Protein AF-A0A7R9MMA5-F1 (afdb_monomer)

InterPro domains:
  IPR015876 Acyl-CoA desaturase [PR00075] (73-93)
  IPR015876 Acyl-CoA desaturase [PR00075] (98-120)
  IPR015876 Acyl-CoA desaturase [PR00075] (121-141)
  IPR015876 Acyl-CoA desaturase [PTHR11351] (35-154)

Radius of gyration: 28.95 Å; Cα contacts (8 Å, |Δi|>4): 60; chains: 1; bounding box: 60×73×71 Å

Mean predicted aligned error: 18.58 Å

Foldseek 3Di:
DDDDDDDDDDDDDDDDDDDPPCVVVVVVVVVVVVVVVVPDDDDDDDDDDDDDDDDDDDDPPPPDPDDDDDDPVVVVVVVVVVVVVVVVVVVCLPPPDDVVVVVVVVVLVVLLVCLCVVPLPCCQPVVVDDDDPVVNVSSLVSVVSNVPDHSVVD

Structure (mmCIF, N/CA/C/O backbone):
data_AF-A0A7R9MMA5-F1
#
_entry.id   AF-A0A7R9MMA5-F1
#
loop_
_atom_site.group_PDB
_atom_site.id
_atom_site.type_symbol
_atom_site.label_atom_id
_atom_site.label_alt_id
_atom_site.label_comp_id
_atom_site.label_asym_id
_atom_site.label_entity_id
_atom_site.label_seq_id
_atom_site.pdbx_PDB_ins_code
_atom_site.Cartn_x
_atom_site.Cartn_y
_atom_site.Cartn_z
_atom_site.occupancy
_atom_site.B_iso_or_equiv
_atom_site.auth_seq_id
_atom_site.auth_comp_id
_atom_site.auth_asym_id
_atom_site.auth_atom_id
_atom_site.pdbx_PDB_model_num
ATOM 1 N N . MET A 1 1 ? 41.175 -45.960 58.971 1.00 42.19 1 MET A N 1
ATOM 2 C CA . MET A 1 1 ? 41.575 -46.136 57.555 1.00 42.19 1 MET A CA 1
ATOM 3 C C . MET A 1 1 ? 41.215 -44.853 56.801 1.00 42.19 1 MET A C 1
ATOM 5 O O . MET A 1 1 ? 40.209 -44.263 57.167 1.00 42.19 1 MET A O 1
ATOM 9 N N . SER A 1 2 ? 42.019 -44.400 55.833 1.00 37.16 2 SER A N 1
ATOM 10 C CA . SER A 1 2 ? 41.817 -43.161 55.031 1.00 37.16 2 SER A CA 1
ATOM 11 C C . SER A 1 2 ? 41.756 -43.532 53.534 1.00 37.16 2 SER A C 1
ATOM 13 O O . SER A 1 2 ? 42.113 -44.666 53.223 1.00 37.16 2 SER A O 1
ATOM 15 N N . ILE A 1 3 ? 41.335 -42.726 52.548 1.00 42.81 3 ILE A N 1
ATOM 16 C CA . ILE A 1 3 ? 41.032 -41.274 52.380 1.00 42.81 3 ILE A CA 1
ATOM 17 C C . ILE A 1 3 ? 39.774 -41.166 51.450 1.00 42.81 3 ILE A C 1
ATOM 19 O O . ILE A 1 3 ? 39.266 -42.206 51.045 1.00 42.81 3 ILE A O 1
ATOM 23 N N . GLY A 1 4 ? 39.181 -40.035 51.026 1.00 43.09 4 GLY A N 1
ATOM 24 C CA . GLY A 1 4 ? 39.420 -38.591 51.225 1.00 43.09 4 GLY A CA 1
ATOM 25 C C . GLY A 1 4 ? 39.188 -37.765 49.931 1.00 43.09 4 GLY A C 1
ATOM 26 O O . GLY A 1 4 ? 39.678 -38.185 48.892 1.00 43.09 4 GLY A O 1
ATOM 27 N N . PHE A 1 5 ? 38.541 -36.579 50.021 1.00 41.75 5 PHE A N 1
ATOM 28 C CA . PHE A 1 5 ? 38.339 -35.556 48.942 1.00 41.75 5 PHE A CA 1
ATOM 29 C C . PHE A 1 5 ? 37.399 -35.965 47.765 1.00 41.75 5 PHE A C 1
ATOM 31 O O . PHE A 1 5 ? 37.383 -37.125 47.385 1.00 41.75 5 PHE A O 1
ATOM 38 N N . LEU A 1 6 ? 36.547 -35.139 47.118 1.00 43.44 6 LEU A N 1
ATOM 39 C CA . LEU A 1 6 ? 36.123 -33.707 47.138 1.00 43.44 6 LEU A CA 1
ATOM 40 C C . LEU A 1 6 ? 34.569 -33.650 46.980 1.00 43.44 6 LEU A C 1
ATOM 42 O O . LEU A 1 6 ? 33.971 -34.668 46.659 1.00 43.44 6 LEU A O 1
ATOM 46 N N . GLY A 1 7 ? 33.795 -32.562 47.111 1.00 34.88 7 GLY A N 1
ATOM 47 C CA . GLY A 1 7 ? 34.039 -31.138 47.385 1.00 34.88 7 GLY A CA 1
ATOM 48 C C . GLY A 1 7 ? 32.894 -30.268 46.804 1.00 34.88 7 GLY A C 1
ATOM 49 O O . GLY A 1 7 ? 32.771 -30.131 45.594 1.00 34.88 7 GLY A O 1
ATOM 50 N N . ARG A 1 8 ? 32.048 -29.686 47.667 1.00 40.69 8 ARG A N 1
ATOM 51 C CA . ARG A 1 8 ? 31.106 -28.561 47.391 1.00 40.69 8 ARG A CA 1
ATOM 52 C C . ARG A 1 8 ? 31.782 -27.248 47.884 1.00 40.69 8 ARG A C 1
ATOM 54 O O . ARG A 1 8 ? 32.688 -27.413 48.704 1.00 40.69 8 ARG A O 1
ATOM 61 N N . PRO A 1 9 ? 31.383 -25.993 47.517 1.00 49.09 9 PRO A N 1
ATOM 62 C CA . PRO A 1 9 ? 29.985 -25.540 47.358 1.00 49.09 9 PRO A CA 1
ATOM 63 C C . PRO A 1 9 ? 29.672 -24.343 46.388 1.00 49.09 9 PRO A C 1
ATOM 65 O O . PRO A 1 9 ? 30.533 -23.751 45.756 1.00 49.09 9 PRO A O 1
ATOM 68 N N . THR A 1 10 ? 28.373 -24.012 46.336 1.00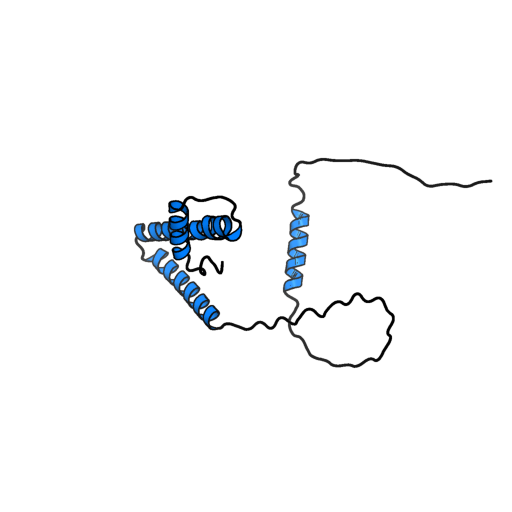 50.56 10 THR A N 1
ATOM 69 C CA . THR A 1 10 ? 27.633 -22.752 46.024 1.00 50.56 10 THR A CA 1
ATOM 70 C C . THR A 1 10 ? 28.306 -21.411 45.634 1.00 50.56 10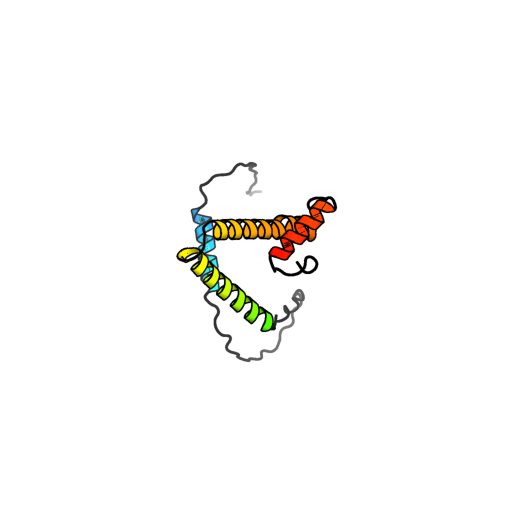 THR A C 1
ATOM 72 O O . THR A 1 10 ? 29.157 -20.903 46.357 1.00 50.56 10 THR A O 1
ATOM 75 N N . GLY A 1 11 ? 27.672 -20.716 44.670 1.00 39.72 11 GLY A N 1
ATOM 76 C CA . GLY A 1 11 ? 27.625 -19.244 44.479 1.00 39.72 11 GLY A CA 1
ATOM 77 C C . GLY A 1 11 ? 26.846 -18.911 43.185 1.00 39.72 11 GLY A C 1
ATOM 78 O O . GLY A 1 11 ? 27.232 -19.393 42.131 1.00 39.72 11 GLY A O 1
ATOM 79 N N . LEU A 1 12 ? 25.615 -18.379 43.204 1.00 44.53 12 LEU A N 1
ATOM 80 C CA . LEU A 1 12 ? 25.181 -16.996 43.494 1.00 44.53 12 LEU A CA 1
ATOM 81 C C . LEU A 1 12 ? 25.553 -15.990 42.382 1.00 44.53 12 LEU A C 1
ATOM 83 O O . LEU A 1 12 ? 26.700 -15.578 42.320 1.00 44.53 12 LEU A O 1
ATOM 87 N N . PHE A 1 13 ? 24.573 -15.546 41.580 1.00 42.16 13 PHE A N 1
ATOM 88 C CA . PHE A 1 13 ? 24.163 -14.130 41.467 1.00 42.16 13 PHE A CA 1
ATOM 89 C C . PHE A 1 13 ? 22.888 -13.973 40.616 1.00 42.16 13 PHE A C 1
ATOM 91 O O . PHE A 1 13 ? 22.639 -14.746 39.694 1.00 42.16 13 PHE A O 1
ATOM 98 N N . ALA A 1 14 ? 22.069 -12.978 40.960 1.00 46.12 14 ALA A N 1
ATOM 99 C CA . ALA A 1 14 ? 20.854 -12.583 40.247 1.00 46.12 14 ALA A CA 1
ATOM 100 C C . ALA A 1 14 ? 20.915 -11.088 39.888 1.00 46.12 14 ALA A C 1
ATOM 102 O O . ALA A 1 14 ? 21.629 -10.328 40.543 1.00 46.12 14 ALA A O 1
ATOM 103 N N . GLY A 1 15 ? 20.122 -10.676 38.893 1.00 39.03 15 GLY A N 1
ATOM 104 C CA . GLY A 1 15 ? 20.146 -9.329 38.304 1.00 39.03 15 GLY A CA 1
ATOM 105 C C . GLY A 1 15 ? 21.168 -9.217 37.162 1.00 39.03 15 GLY A C 1
ATOM 106 O O . GLY A 1 15 ? 22.174 -9.912 37.167 1.00 39.03 15 GLY A O 1
ATOM 107 N N . GLY A 1 16 ? 20.963 -8.398 36.133 1.00 38.72 16 GLY A N 1
ATOM 108 C CA . GLY A 1 16 ? 19.891 -7.425 35.904 1.00 38.72 16 GLY A CA 1
ATOM 109 C C . GLY A 1 16 ? 20.469 -6.152 35.277 1.00 38.72 16 GLY A C 1
ATOM 110 O O . GLY A 1 16 ? 21.587 -5.782 35.608 1.00 38.72 16 GLY A O 1
ATOM 111 N N . VAL A 1 17 ? 19.679 -5.464 34.440 1.00 47.03 17 VAL A N 1
ATOM 112 C CA . VA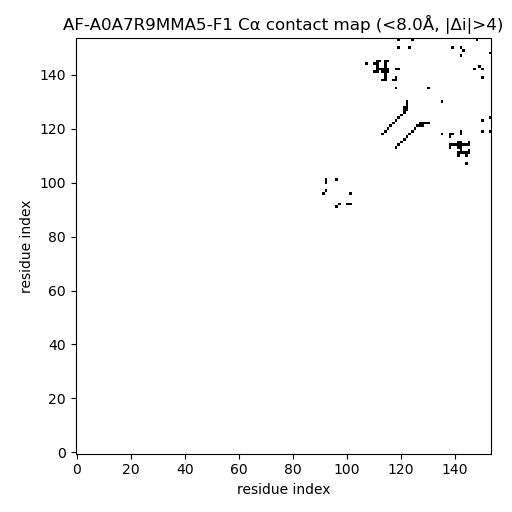L A 1 17 ? 20.064 -4.236 33.702 1.00 47.03 17 VAL A CA 1
ATOM 113 C C . VAL A 1 17 ? 21.113 -4.488 32.602 1.00 47.03 17 VAL A C 1
ATOM 115 O O . VAL A 1 17 ? 21.973 -5.353 32.712 1.00 47.03 17 VAL A O 1
ATOM 118 N N . GLY A 1 18 ? 20.961 -3.798 31.468 1.00 53.53 18 GLY A N 1
ATOM 119 C CA . GLY A 1 18 ? 21.763 -4.044 30.266 1.00 53.53 18 GLY A CA 1
ATOM 120 C C . GLY A 1 18 ? 23.151 -3.409 30.314 1.00 53.53 18 GLY A C 1
ATOM 121 O O . GLY A 1 18 ? 23.340 -2.375 30.950 1.00 53.53 18 GLY A O 1
ATOM 122 N N . ASP A 1 19 ? 24.088 -3.989 29.563 1.00 39.97 19 ASP A N 1
ATOM 123 C CA . ASP A 1 19 ? 25.416 -3.419 29.343 1.00 39.97 19 ASP A CA 1
ATOM 124 C C . ASP A 1 19 ? 25.755 -3.455 27.842 1.00 39.97 19 ASP A C 1
ATOM 126 O O . ASP A 1 19 ? 25.733 -4.504 27.195 1.00 39.97 19 ASP A O 1
ATOM 130 N N . ALA A 1 20 ? 26.019 -2.288 27.250 1.00 50.75 20 ALA A N 1
ATOM 131 C CA . ALA A 1 20 ? 26.153 -2.099 25.800 1.00 50.75 20 ALA A CA 1
ATOM 132 C C . ALA A 1 20 ? 27.563 -2.464 25.289 1.00 50.75 20 ALA A C 1
ATOM 134 O O . ALA A 1 20 ? 28.192 -1.705 24.550 1.00 50.75 20 ALA A O 1
ATOM 135 N N . ARG A 1 21 ? 28.082 -3.615 25.730 1.00 51.59 21 ARG A N 1
ATOM 136 C CA . ARG A 1 21 ? 29.486 -4.030 25.554 1.00 51.59 21 ARG A CA 1
ATOM 137 C C . ARG A 1 21 ? 29.687 -5.320 24.751 1.00 51.59 21 ARG A C 1
ATOM 139 O O . ARG A 1 21 ? 30.823 -5.667 24.459 1.00 51.59 21 ARG A O 1
ATOM 146 N N . ASP A 1 22 ? 28.601 -5.959 24.316 1.00 52.88 22 ASP A N 1
ATOM 147 C CA . ASP A 1 22 ? 28.612 -7.290 23.679 1.00 52.88 22 ASP A CA 1
ATOM 148 C C . ASP A 1 22 ? 28.399 -7.276 22.143 1.00 52.88 22 ASP A C 1
ATOM 150 O O . ASP A 1 22 ? 28.193 -8.308 21.503 1.00 52.88 22 ASP A O 1
ATOM 154 N N . SER A 1 23 ? 28.460 -6.091 21.522 1.00 57.84 23 SER A N 1
ATOM 155 C CA . SER A 1 23 ? 28.152 -5.875 20.091 1.00 57.84 23 SER A CA 1
ATOM 156 C C . SER A 1 23 ? 29.081 -6.638 19.128 1.00 57.84 23 SER A C 1
ATOM 158 O O . SER A 1 23 ? 28.678 -7.063 18.047 1.00 57.84 23 SER A O 1
ATOM 160 N N . SER A 1 24 ? 30.337 -6.871 19.514 1.00 58.56 24 SER A N 1
ATOM 161 C CA . SER A 1 24 ? 31.309 -7.597 18.685 1.00 58.56 24 SER A CA 1
ATOM 162 C C . SER A 1 24 ? 30.963 -9.076 18.493 1.00 58.56 24 SER A C 1
ATOM 164 O O . SER A 1 24 ? 31.210 -9.624 17.420 1.00 58.56 24 SER A O 1
ATOM 166 N N . TYR A 1 25 ? 30.385 -9.729 19.503 1.00 58.06 25 TYR A N 1
ATOM 167 C CA . TYR A 1 25 ? 30.103 -11.168 19.468 1.00 58.06 25 TYR A CA 1
ATOM 168 C C . TYR A 1 25 ? 28.807 -11.463 18.707 1.00 58.06 25 TYR A C 1
ATOM 170 O O . TYR A 1 25 ? 28.740 -12.421 17.940 1.00 58.06 25 TYR A O 1
ATOM 178 N N . THR A 1 26 ? 27.802 -10.593 18.835 1.00 62.00 26 THR A N 1
ATOM 179 C CA . THR A 1 26 ? 26.549 -10.698 18.073 1.00 62.00 26 THR A CA 1
ATOM 180 C C . THR A 1 26 ? 26.770 -10.506 16.569 1.00 62.00 26 THR A C 1
ATOM 182 O O . THR A 1 26 ? 26.203 -11.260 15.776 1.00 62.00 26 THR A O 1
ATOM 185 N N . LEU A 1 27 ? 27.661 -9.595 16.157 1.00 57.44 27 LEU A N 1
ATOM 186 C CA . LEU A 1 27 ? 28.035 -9.442 14.743 1.00 57.44 27 LEU A CA 1
ATOM 187 C C . LEU A 1 27 ? 28.888 -10.610 14.207 1.00 57.44 27 LEU A C 1
ATOM 189 O O . LEU A 1 27 ? 28.684 -11.023 13.066 1.00 57.44 27 LEU A O 1
ATOM 193 N N . GLN A 1 28 ? 29.784 -11.191 15.017 1.00 60.88 28 GLN A N 1
ATOM 194 C CA . GLN A 1 28 ? 30.545 -12.399 14.643 1.00 60.88 28 GLN A CA 1
ATOM 195 C C . GLN A 1 28 ? 29.613 -13.580 14.318 1.00 60.88 28 GLN A C 1
ATOM 197 O O . GLN A 1 28 ? 29.745 -14.201 13.262 1.00 60.88 28 GLN A O 1
ATOM 202 N N . ILE A 1 29 ? 28.627 -13.853 15.181 1.00 62.16 29 ILE A N 1
ATOM 203 C CA . ILE A 1 29 ? 27.650 -14.934 14.966 1.00 62.16 29 ILE A CA 1
ATOM 204 C C . ILE A 1 29 ? 26.812 -14.686 13.699 1.00 62.16 29 ILE A C 1
ATOM 206 O O . ILE A 1 29 ? 26.584 -15.617 12.925 1.00 62.16 29 ILE A O 1
ATOM 210 N N . TYR A 1 30 ? 26.408 -13.439 13.438 1.00 65.81 30 TYR A N 1
ATOM 211 C CA . TYR A 1 30 ? 25.604 -13.096 12.260 1.00 65.81 30 TYR A CA 1
ATOM 212 C C . TYR A 1 30 ? 26.364 -13.282 10.930 1.00 65.81 30 TYR A C 1
ATOM 214 O O . TYR A 1 30 ? 25.809 -13.813 9.967 1.00 65.81 30 TYR A O 1
ATOM 222 N N . ILE A 1 31 ? 27.651 -12.919 10.873 1.00 66.50 31 ILE A N 1
ATOM 223 C CA . ILE A 1 31 ? 28.484 -13.078 9.664 1.00 66.50 31 ILE A CA 1
ATOM 224 C C . ILE A 1 31 ? 28.786 -14.558 9.375 1.00 66.50 31 ILE A C 1
ATOM 226 O O . ILE A 1 31 ? 28.754 -14.981 8.216 1.00 66.50 31 ILE A O 1
ATOM 230 N N . ILE A 1 32 ? 29.020 -15.374 10.409 1.00 64.94 32 ILE A N 1
A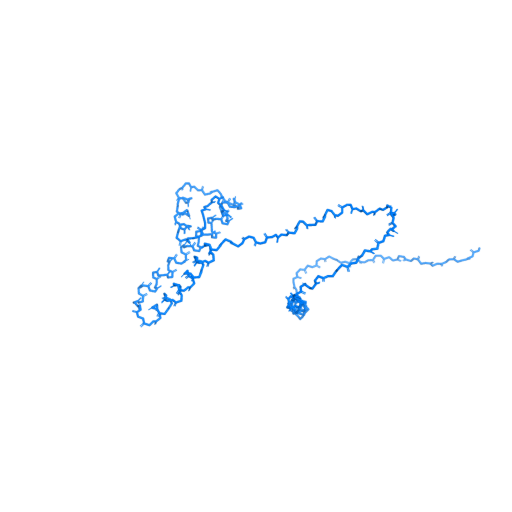TOM 231 C CA . ILE A 1 32 ? 29.215 -16.825 10.245 1.00 64.94 32 ILE A CA 1
ATOM 232 C C . ILE A 1 32 ? 27.925 -17.483 9.724 1.00 64.94 32 ILE A C 1
ATOM 234 O O . ILE A 1 32 ? 27.985 -18.285 8.790 1.00 64.94 32 ILE A O 1
ATOM 238 N N . ALA A 1 33 ? 26.761 -17.093 10.256 1.00 60.59 33 ALA A N 1
ATOM 239 C CA . ALA A 1 33 ? 25.464 -17.596 9.802 1.00 60.59 33 ALA A CA 1
ATOM 240 C C . ALA A 1 33 ? 25.172 -17.253 8.327 1.00 60.59 33 ALA A C 1
ATOM 242 O O . ALA A 1 33 ? 24.755 -18.127 7.568 1.00 60.59 33 ALA A O 1
ATOM 243 N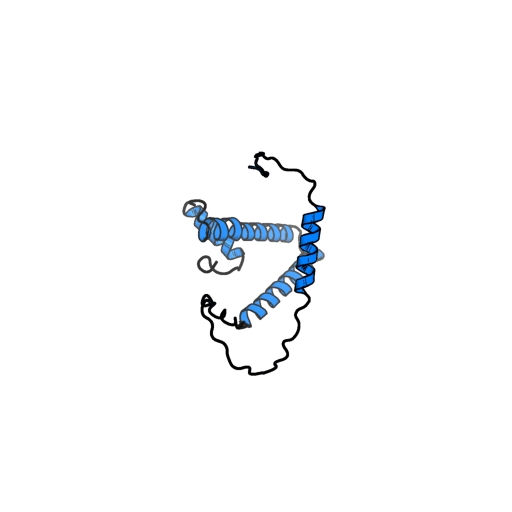 N . MET A 1 34 ? 25.450 -16.019 7.885 1.00 62.16 34 MET A N 1
ATOM 244 C CA . MET A 1 34 ? 25.250 -15.639 6.477 1.00 62.16 34 MET A CA 1
ATOM 245 C C . MET A 1 34 ? 26.238 -16.322 5.518 1.00 62.16 34 MET A C 1
ATOM 247 O O . MET A 1 34 ? 25.902 -16.543 4.358 1.00 62.16 34 MET A O 1
ATOM 251 N N . THR A 1 35 ? 27.423 -16.721 5.991 1.00 61.78 35 THR A N 1
ATOM 252 C CA . THR A 1 35 ? 28.439 -17.392 5.158 1.00 61.78 35 THR A CA 1
ATOM 253 C C . THR A 1 35 ? 28.042 -18.828 4.787 1.00 61.78 35 THR A C 1
ATOM 255 O O . THR A 1 35 ? 28.348 -19.283 3.687 1.00 61.78 35 TH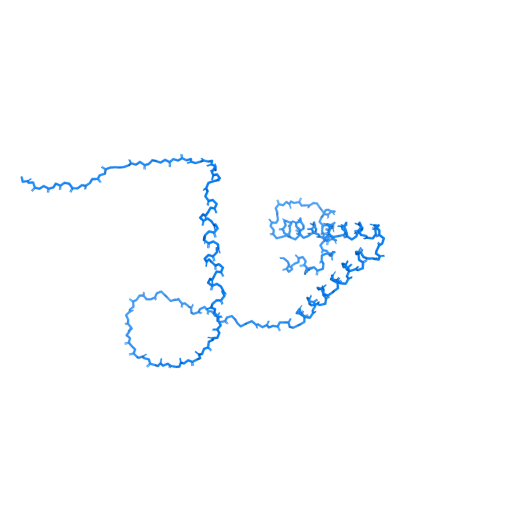R A O 1
ATOM 258 N N . GLN A 1 36 ? 27.322 -19.544 5.659 1.00 52.84 36 GLN A N 1
ATOM 259 C CA . GLN A 1 36 ? 26.868 -20.915 5.372 1.00 52.84 36 GLN A CA 1
ATOM 260 C C . GLN A 1 36 ? 25.697 -20.968 4.376 1.00 52.84 36 GLN A C 1
ATOM 262 O O . GLN A 1 36 ? 25.515 -21.983 3.710 1.00 52.84 36 GLN A O 1
ATOM 267 N N . SER A 1 37 ? 24.933 -19.880 4.220 1.00 51.09 37 SER A N 1
ATOM 268 C CA . SER A 1 37 ? 23.754 -19.863 3.342 1.00 51.09 37 SER A CA 1
ATOM 269 C C . SER A 1 37 ? 24.070 -19.795 1.839 1.00 51.09 37 SER A C 1
ATOM 271 O O . SER A 1 37 ? 23.170 -20.036 1.039 1.00 51.09 37 SER A O 1
ATOM 273 N N . SER A 1 38 ? 25.309 -19.478 1.441 1.00 49.22 38 SER A N 1
ATOM 274 C CA . SER A 1 38 ? 25.709 -19.367 0.023 1.00 49.22 38 SER A CA 1
ATOM 275 C C . SER A 1 38 ? 26.344 -20.639 -0.557 1.00 49.22 38 SER A C 1
ATOM 277 O O . SER A 1 38 ? 26.757 -20.634 -1.712 1.00 49.22 38 SER A O 1
ATOM 279 N N . ALA A 1 39 ? 26.466 -21.718 0.224 1.00 48.59 39 ALA A N 1
ATOM 280 C CA . ALA A 1 39 ? 27.302 -22.878 -0.112 1.00 48.59 39 ALA A CA 1
ATOM 281 C C . ALA A 1 39 ? 26.515 -24.177 -0.394 1.00 48.59 39 ALA A C 1
ATOM 283 O O . ALA A 1 39 ? 26.991 -25.266 -0.076 1.00 48.59 39 ALA A O 1
ATOM 284 N N . THR A 1 40 ? 25.323 -24.088 -0.994 1.00 39.06 40 THR A N 1
ATOM 285 C CA . THR A 1 40 ? 24.529 -25.267 -1.397 1.00 39.06 40 THR A CA 1
ATOM 286 C C . THR A 1 40 ? 23.948 -25.130 -2.805 1.00 39.06 40 THR A C 1
ATOM 288 O O . THR A 1 40 ? 22.751 -24.905 -2.980 1.00 39.06 40 THR A O 1
ATOM 291 N N . GLU A 1 41 ? 24.799 -25.311 -3.817 1.00 49.25 41 GLU A N 1
ATOM 292 C CA . GLU A 1 41 ? 24.373 -25.632 -5.184 1.00 49.25 41 GLU A CA 1
ATOM 293 C C . GLU A 1 41 ? 24.477 -27.143 -5.461 1.00 49.25 41 GLU A C 1
ATOM 295 O O . GLU A 1 41 ? 25.406 -27.812 -5.017 1.00 49.25 41 GLU A O 1
ATOM 300 N N . THR A 1 42 ? 23.558 -27.643 -6.293 1.00 33.31 42 THR A N 1
ATOM 301 C CA . THR A 1 42 ? 23.586 -28.939 -7.010 1.00 33.31 42 THR A CA 1
ATOM 302 C C . THR A 1 42 ? 23.599 -30.248 -6.199 1.00 33.31 42 THR A C 1
ATOM 304 O O . THR A 1 42 ? 24.599 -30.665 -5.624 1.00 33.31 42 THR A O 1
ATOM 307 N N . HIS A 1 43 ? 22.495 -31.000 -6.297 1.00 40.84 43 HIS A N 1
ATOM 308 C CA . HIS A 1 43 ? 22.453 -32.424 -5.952 1.00 40.84 43 HIS A CA 1
ATOM 309 C C . HIS A 1 43 ? 22.809 -33.294 -7.167 1.00 40.84 43 HIS A C 1
ATOM 311 O O . HIS A 1 43 ? 22.002 -33.462 -8.081 1.00 40.84 43 HIS A O 1
ATOM 317 N N . THR A 1 44 ? 23.985 -33.922 -7.135 1.00 41.66 44 THR A N 1
ATOM 318 C CA . THR A 1 44 ? 24.294 -35.078 -7.990 1.00 41.66 44 THR A CA 1
ATOM 319 C C . THR A 1 44 ? 23.701 -36.335 -7.356 1.00 41.66 44 THR A C 1
ATOM 321 O O . THR A 1 44 ? 23.992 -36.651 -6.204 1.00 41.66 44 THR A O 1
ATOM 324 N N . SER A 1 45 ? 22.872 -37.062 -8.104 1.00 51.47 45 SER A N 1
ATOM 325 C CA . SER A 1 45 ? 22.336 -38.359 -7.676 1.00 51.47 45 SER A CA 1
ATOM 326 C C . SER A 1 45 ? 23.427 -39.428 -7.710 1.00 51.47 45 SER A C 1
ATOM 328 O O . SER A 1 45 ? 24.081 -39.591 -8.741 1.00 51.47 45 SER A O 1
ATOM 330 N N . ASN A 1 46 ? 23.585 -40.201 -6.631 1.00 38.34 46 ASN A N 1
ATOM 331 C CA . ASN A 1 46 ? 24.187 -41.523 -6.751 1.00 38.34 46 ASN A CA 1
ATOM 332 C C . ASN A 1 46 ? 23.556 -42.544 -5.796 1.00 38.34 46 ASN A C 1
ATOM 334 O O . ASN A 1 46 ? 23.294 -42.272 -4.626 1.00 38.34 46 ASN A O 1
ATOM 338 N N . ASN A 1 47 ? 23.328 -43.727 -6.349 1.00 56.88 47 ASN A N 1
ATOM 339 C CA . ASN A 1 47 ? 22.891 -44.939 -5.672 1.00 56.88 47 ASN A CA 1
ATOM 340 C C . ASN A 1 47 ? 24.069 -45.536 -4.882 1.00 56.88 47 ASN A C 1
ATOM 342 O O . ASN A 1 47 ? 25.199 -45.457 -5.356 1.00 56.88 47 ASN A O 1
ATOM 346 N N . ASN A 1 48 ? 23.807 -46.173 -3.737 1.00 42.38 48 ASN A N 1
ATOM 347 C CA . ASN A 1 48 ? 24.316 -47.521 -3.466 1.00 42.38 48 ASN A CA 1
ATOM 348 C C . ASN A 1 48 ? 23.638 -48.155 -2.244 1.00 42.38 48 ASN A C 1
ATOM 350 O O . ASN A 1 48 ? 23.243 -47.510 -1.277 1.00 42.38 48 ASN A O 1
ATOM 354 N N . ASN A 1 49 ? 23.507 -49.466 -2.353 1.00 56.06 49 ASN A N 1
ATOM 355 C CA . ASN A 1 49 ? 22.815 -50.401 -1.491 1.00 56.06 49 ASN A CA 1
ATOM 356 C C . ASN A 1 49 ? 23.772 -51.058 -0.484 1.00 56.06 49 ASN A C 1
ATOM 358 O O . ASN A 1 49 ? 24.648 -51.816 -0.887 1.00 56.06 49 ASN A O 1
ATOM 362 N N . GLU A 1 50 ? 23.527 -50.886 0.817 1.00 47.53 50 GLU A N 1
ATOM 363 C CA . GLU A 1 50 ? 24.117 -51.730 1.867 1.00 47.53 50 GLU A CA 1
ATOM 364 C C . GLU A 1 50 ? 23.035 -52.379 2.738 1.00 47.53 50 GLU A C 1
ATOM 366 O O . GLU A 1 50 ? 21.976 -51.806 3.002 1.00 47.53 50 GLU A O 1
ATOM 371 N N . ILE A 1 51 ? 23.291 -53.623 3.152 1.00 49.69 51 ILE A N 1
ATOM 372 C CA . ILE A 1 51 ? 22.317 -54.489 3.818 1.00 49.69 51 ILE A CA 1
ATOM 373 C C . ILE A 1 51 ? 22.731 -54.719 5.274 1.00 49.69 51 ILE A C 1
ATOM 375 O O . ILE A 1 51 ? 23.614 -55.521 5.553 1.00 49.69 51 ILE A O 1
ATOM 379 N N . GLY A 1 52 ? 21.970 -54.116 6.191 1.00 42.88 52 GLY A N 1
ATOM 380 C CA . GLY A 1 52 ? 21.629 -54.721 7.480 1.00 42.88 52 GLY A CA 1
ATOM 381 C C . GLY A 1 52 ? 22.529 -54.444 8.690 1.00 42.88 52 GLY A C 1
ATOM 382 O O . GLY A 1 52 ? 23.595 -55.026 8.832 1.00 42.88 52 GLY A O 1
ATOM 383 N N . PHE A 1 53 ? 21.956 -53.760 9.685 1.00 34.50 53 PHE A N 1
ATOM 384 C CA . PHE A 1 53 ? 21.864 -54.287 11.056 1.00 34.50 53 PHE A CA 1
ATOM 385 C C . PHE A 1 53 ? 20.700 -53.598 11.790 1.00 34.50 53 PHE A C 1
ATOM 387 O O . PHE A 1 53 ? 20.651 -52.373 11.844 1.00 34.50 53 PHE A O 1
ATOM 394 N N . LYS A 1 54 ? 19.733 -54.351 12.334 1.00 57.16 54 LYS A N 1
ATOM 395 C CA . LYS A 1 54 ? 18.597 -53.777 13.083 1.00 57.16 54 LYS A CA 1
ATOM 396 C C . LYS A 1 54 ? 18.816 -53.928 14.587 1.00 57.16 54 LYS A C 1
ATOM 398 O O . LYS A 1 54 ? 18.448 -54.955 15.148 1.00 57.16 54 LYS A O 1
ATOM 403 N N . ASN A 1 55 ? 19.332 -52.883 15.231 1.00 41.34 55 ASN A N 1
ATOM 404 C CA . ASN A 1 55 ? 19.321 -52.751 16.689 1.00 41.34 55 ASN A CA 1
ATOM 405 C C . ASN A 1 55 ? 18.328 -51.661 17.101 1.00 41.34 55 ASN A C 1
ATOM 407 O O . ASN A 1 55 ? 18.430 -50.517 16.666 1.00 41.34 55 ASN A O 1
ATOM 411 N N . GLY A 1 56 ? 17.345 -52.026 17.923 1.00 53.94 56 GLY A N 1
ATOM 412 C CA . GLY A 1 56 ? 16.276 -51.116 18.318 1.00 53.94 56 GLY A CA 1
ATOM 413 C C . GLY A 1 56 ? 16.703 -50.140 19.410 1.00 53.94 56 GLY A C 1
ATOM 414 O O . GLY A 1 56 ? 16.946 -50.572 20.527 1.00 53.94 56 GLY A O 1
ATOM 415 N N . THR A 1 57 ? 16.728 -48.850 19.076 1.00 49.88 57 THR A N 1
ATOM 416 C CA . THR A 1 57 ? 15.995 -47.754 19.752 1.00 49.88 57 THR A CA 1
ATOM 417 C C . THR A 1 57 ? 16.160 -46.497 18.897 1.00 49.88 57 THR A C 1
ATOM 419 O O . THR A 1 57 ? 16.747 -45.505 19.323 1.00 49.88 57 THR A O 1
ATOM 422 N N . GLU A 1 58 ? 15.683 -46.548 17.655 1.00 51.00 58 GLU A N 1
ATOM 423 C CA . GLU A 1 58 ? 15.555 -45.350 16.831 1.00 51.00 58 GLU A CA 1
ATOM 424 C C . GLU A 1 58 ? 14.131 -44.823 17.014 1.00 51.00 58 GLU A C 1
ATOM 426 O O . GLU A 1 58 ? 13.154 -45.499 16.697 1.00 51.00 58 GLU A O 1
ATOM 431 N N . ILE A 1 59 ? 14.018 -43.643 17.623 1.00 52.75 59 ILE A N 1
ATOM 432 C CA . ILE A 1 59 ? 12.774 -42.871 17.655 1.00 52.75 59 ILE A CA 1
ATOM 433 C C . ILE A 1 59 ? 12.360 -42.644 16.203 1.00 52.75 59 ILE A C 1
ATOM 435 O O . ILE A 1 59 ? 13.148 -42.054 15.470 1.00 52.75 59 ILE A O 1
ATOM 439 N N . ASP A 1 60 ? 11.165 -43.102 15.807 1.00 53.50 60 ASP A N 1
ATOM 440 C CA . ASP A 1 60 ? 10.649 -43.048 14.429 1.00 53.50 60 ASP A CA 1
ATOM 441 C C . ASP A 1 60 ? 10.587 -41.604 13.895 1.00 53.50 60 ASP A C 1
ATOM 443 O O . ASP A 1 60 ? 9.535 -40.950 13.868 1.00 53.50 60 ASP A O 1
ATOM 447 N N . ALA A 1 61 ? 11.730 -41.100 13.436 1.00 61.94 61 ALA A N 1
ATOM 448 C CA . ALA A 1 61 ? 11.877 -39.828 12.765 1.00 61.94 61 ALA A CA 1
ATOM 449 C C . ALA A 1 61 ? 11.254 -39.963 11.375 1.00 61.94 61 ALA A C 1
ATOM 451 O O . ALA A 1 61 ? 11.937 -40.229 10.385 1.00 61.94 61 ALA A O 1
ATOM 452 N N . LYS A 1 62 ? 9.922 -39.811 11.321 1.00 63.88 62 LYS A N 1
ATOM 453 C CA . LYS A 1 62 ? 9.138 -39.718 10.083 1.00 63.88 62 LYS A CA 1
ATOM 454 C C . LYS A 1 62 ? 9.926 -38.859 9.083 1.00 63.88 62 LYS A C 1
ATOM 456 O O . LYS A 1 62 ? 10.191 -37.699 9.415 1.00 63.88 62 LYS A O 1
ATOM 461 N N . PRO A 1 63 ? 10.303 -39.382 7.899 1.00 67.00 63 PRO A N 1
ATOM 462 C CA . PRO A 1 63 ? 11.044 -38.592 6.930 1.00 67.00 63 PRO A CA 1
ATOM 463 C C . PRO A 1 63 ? 10.222 -37.345 6.619 1.00 67.00 63 PRO A C 1
ATOM 465 O O . PRO A 1 63 ? 9.044 -37.436 6.260 1.00 67.00 63 PRO A O 1
ATOM 468 N N . LYS A 1 64 ? 10.827 -36.177 6.850 1.00 65.56 64 LYS A N 1
ATOM 469 C CA . LYS A 1 64 ? 10.169 -34.884 6.664 1.00 65.56 64 LYS A CA 1
ATOM 470 C C . LYS A 1 64 ? 9.715 -34.828 5.198 1.00 65.56 64 LYS A C 1
ATOM 472 O O . LYS A 1 64 ? 10.563 -35.043 4.332 1.00 65.56 64 LYS A O 1
ATOM 477 N N . PRO A 1 65 ? 8.417 -34.624 4.903 1.00 71.25 65 PRO A N 1
ATOM 478 C CA . PRO A 1 65 ? 7.926 -34.726 3.535 1.00 71.25 65 PRO A CA 1
ATOM 479 C C . PRO A 1 65 ? 8.670 -33.731 2.646 1.00 71.25 65 PRO A C 1
ATOM 481 O O . PRO A 1 65 ? 8.810 -32.560 3.002 1.00 71.25 65 PRO A O 1
ATOM 484 N N . GLU A 1 66 ? 9.166 -34.219 1.510 1.00 75.88 66 GLU A N 1
ATOM 485 C CA . GLU A 1 66 ? 9.887 -33.412 0.530 1.00 75.88 66 GLU A CA 1
ATOM 486 C C . GLU A 1 66 ? 8.956 -32.308 0.012 1.00 75.88 66 GLU A C 1
ATOM 488 O O . GLU A 1 66 ? 7.966 -32.571 -0.675 1.00 75.88 66 GLU A O 1
ATOM 493 N N . TYR A 1 67 ? 9.240 -31.065 0.401 1.00 73.44 67 TYR A N 1
ATOM 494 C CA . TYR A 1 67 ? 8.389 -29.928 0.083 1.00 73.44 67 TYR A CA 1
ATOM 495 C C . TYR A 1 67 ? 8.597 -29.506 -1.373 1.00 73.44 67 TYR A C 1
ATOM 497 O O . TYR A 1 67 ? 9.521 -28.763 -1.703 1.00 73.44 67 TYR A O 1
ATOM 505 N N . LYS A 1 68 ? 7.724 -30.000 -2.253 1.00 74.94 68 LYS A N 1
ATOM 506 C CA . LYS A 1 68 ? 7.698 -29.609 -3.662 1.00 74.94 68 LYS A CA 1
ATOM 507 C C . LYS A 1 68 ? 7.084 -28.217 -3.789 1.00 74.94 68 LYS A C 1
ATOM 509 O O . LYS A 1 68 ? 5.897 -28.026 -3.546 1.00 74.94 68 LYS A O 1
ATOM 514 N N . LEU A 1 69 ? 7.916 -27.251 -4.171 1.00 80.50 69 LEU A N 1
ATOM 515 C CA . LEU A 1 69 ? 7.513 -25.878 -4.464 1.00 80.50 69 LEU A CA 1
ATOM 516 C C . LEU A 1 69 ? 6.704 -25.827 -5.768 1.00 80.50 69 LEU A C 1
ATOM 518 O O . LEU A 1 69 ? 7.267 -25.726 -6.858 1.00 80.50 69 LEU A O 1
ATOM 522 N N . GLU A 1 70 ? 5.377 -25.879 -5.665 1.00 82.44 70 GLU A N 1
ATOM 523 C CA . GLU A 1 70 ? 4.494 -25.633 -6.808 1.00 82.44 70 GLU A CA 1
ATOM 524 C C . GLU A 1 70 ? 4.422 -24.127 -7.113 1.00 82.44 70 GLU A C 1
ATOM 526 O O . GLU A 1 70 ? 3.827 -23.331 -6.385 1.00 82.44 70 GLU A O 1
ATOM 531 N N . LEU A 1 71 ? 5.072 -23.720 -8.206 1.00 84.00 71 LEU A N 1
ATOM 532 C CA . LEU A 1 71 ? 5.180 -22.322 -8.624 1.00 84.00 71 LEU A CA 1
ATOM 533 C C . LEU A 1 71 ? 3.870 -21.814 -9.247 1.00 84.00 71 LEU A C 1
ATOM 535 O O . LEU A 1 71 ? 3.556 -22.090 -10.408 1.00 84.00 71 LEU A O 1
ATOM 539 N N . VAL A 1 72 ? 3.129 -20.992 -8.500 1.00 88.69 72 VAL A N 1
ATOM 540 C CA . VAL A 1 72 ? 1.927 -20.302 -8.998 1.00 88.69 72 VAL A CA 1
ATOM 541 C C . VAL A 1 72 ? 2.329 -19.091 -9.851 1.00 88.69 72 VAL A C 1
ATOM 543 O O . VAL A 1 72 ? 2.330 -17.945 -9.397 1.00 88.69 72 VAL A O 1
ATOM 546 N N . TRP A 1 73 ? 2.653 -19.341 -11.123 1.00 90.75 73 TRP A N 1
ATOM 547 C CA . TRP A 1 73 ? 3.138 -18.337 -12.088 1.00 90.75 73 TRP A CA 1
ATOM 548 C C . TRP A 1 73 ? 2.284 -17.064 -12.197 1.00 90.75 73 TRP A C 1
ATOM 550 O O . TRP A 1 73 ? 2.824 -15.987 -12.440 1.00 90.75 73 TRP A O 1
ATOM 560 N N . ARG A 1 74 ? 0.967 -17.150 -11.961 1.00 88.69 74 ARG A N 1
ATOM 561 C CA . ARG A 1 74 ? 0.072 -15.980 -11.914 1.00 88.69 74 ARG A CA 1
ATOM 562 C C . ARG A 1 74 ? 0.536 -14.944 -10.884 1.00 88.69 74 ARG A C 1
ATOM 564 O O . ARG A 1 74 ? 0.597 -13.762 -11.209 1.00 88.69 74 ARG A O 1
ATOM 571 N N . ASN A 1 75 ? 0.895 -15.377 -9.676 1.00 89.06 75 ASN A N 1
ATOM 572 C CA . ASN A 1 75 ? 1.336 -14.477 -8.610 1.00 89.06 75 ASN A CA 1
ATOM 573 C C . ASN A 1 75 ? 2.725 -13.897 -8.921 1.00 89.06 75 ASN A C 1
ATOM 575 O O . ASN A 1 75 ? 2.958 -12.719 -8.670 1.00 89.06 75 ASN A O 1
ATOM 579 N N . VAL A 1 76 ? 3.611 -14.683 -9.546 1.00 91.19 76 VAL A N 1
ATOM 580 C CA . VAL A 1 76 ? 4.935 -14.216 -1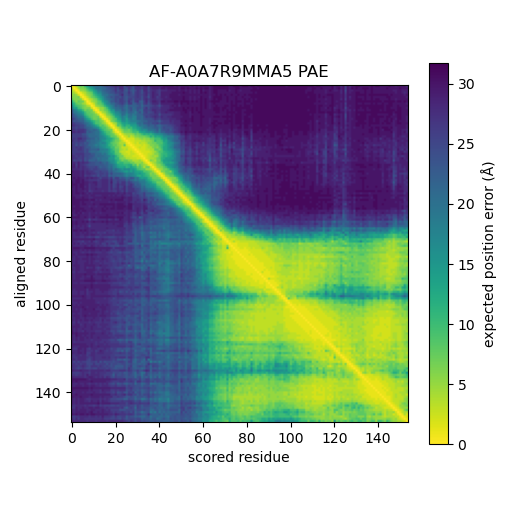0.001 1.00 91.19 76 VAL A CA 1
ATOM 581 C C . VAL A 1 76 ? 4.796 -13.064 -11.004 1.00 91.19 76 VAL A C 1
ATOM 583 O O . VAL A 1 76 ? 5.430 -12.023 -10.841 1.00 91.19 76 VAL A O 1
ATOM 586 N N . ILE A 1 77 ? 3.920 -13.209 -12.004 1.00 93.25 77 ILE A N 1
ATOM 587 C CA . ILE A 1 77 ? 3.665 -12.167 -13.012 1.00 93.25 77 ILE A CA 1
ATOM 588 C C . ILE A 1 77 ? 3.064 -10.910 -12.366 1.00 93.25 77 ILE A C 1
ATOM 590 O O . ILE A 1 77 ? 3.515 -9.803 -12.658 1.00 93.25 77 ILE A O 1
ATOM 594 N N . LEU A 1 78 ? 2.092 -11.065 -11.458 1.00 90.06 78 LEU A N 1
ATOM 595 C CA . LEU A 1 78 ? 1.496 -9.936 -10.732 1.00 90.06 78 LEU A CA 1
ATOM 596 C C . LEU A 1 78 ? 2.540 -9.170 -9.907 1.00 90.06 78 LEU A C 1
ATOM 598 O O . LEU A 1 78 ? 2.584 -7.943 -9.977 1.00 90.06 78 LEU A O 1
ATOM 602 N N . MET A 1 79 ? 3.430 -9.871 -9.198 1.00 89.56 79 MET A N 1
ATOM 603 C CA . MET A 1 79 ? 4.515 -9.234 -8.446 1.00 89.56 79 MET A CA 1
ATOM 604 C C . MET A 1 79 ? 5.475 -8.460 -9.352 1.00 89.56 79 MET A C 1
ATOM 606 O O . MET A 1 79 ? 5.811 -7.320 -9.028 1.00 89.56 79 MET A O 1
ATOM 610 N N . ILE A 1 80 ? 5.864 -9.010 -10.507 1.00 94.69 80 ILE A N 1
ATOM 611 C CA . ILE A 1 80 ? 6.709 -8.297 -11.482 1.00 94.69 80 ILE A CA 1
ATOM 612 C C . ILE A 1 80 ? 6.023 -7.004 -11.952 1.00 94.69 80 ILE A C 1
ATOM 614 O O . ILE A 1 80 ? 6.652 -5.944 -11.956 1.00 94.69 80 ILE A O 1
ATOM 618 N N . ILE A 1 81 ? 4.730 -7.061 -12.293 1.00 94.00 81 ILE A N 1
ATOM 619 C CA . ILE A 1 81 ? 3.959 -5.887 -12.736 1.00 94.00 81 ILE A CA 1
ATOM 620 C C . ILE A 1 81 ? 3.907 -4.814 -11.641 1.00 94.00 81 ILE A C 1
ATOM 622 O O . ILE A 1 81 ? 4.166 -3.644 -11.931 1.00 94.00 81 ILE A O 1
ATOM 626 N N . VAL A 1 82 ? 3.637 -5.193 -10.387 1.00 92.06 82 VAL A N 1
ATOM 627 C CA . VAL A 1 82 ? 3.600 -4.251 -9.255 1.00 92.06 82 VAL A CA 1
ATOM 628 C C . VAL A 1 82 ? 4.952 -3.554 -9.075 1.00 92.06 82 VAL A C 1
ATOM 630 O O . VAL A 1 82 ? 4.992 -2.323 -9.030 1.00 92.06 82 VAL A O 1
ATOM 633 N N . HIS A 1 83 ? 6.065 -4.293 -9.073 1.00 91.94 83 HIS A N 1
ATOM 634 C CA . HIS A 1 83 ? 7.402 -3.710 -8.895 1.00 91.94 83 HIS A CA 1
ATOM 635 C C . HIS A 1 83 ? 7.793 -2.768 -10.047 1.00 91.94 83 HIS A C 1
ATOM 637 O O . HIS A 1 83 ? 8.315 -1.678 -9.800 1.00 91.94 83 HIS A O 1
ATOM 643 N N . LEU A 1 84 ? 7.485 -3.131 -11.299 1.00 95.94 84 LEU A N 1
ATOM 644 C CA . LEU A 1 84 ? 7.696 -2.253 -12.457 1.00 95.94 84 LEU A CA 1
ATOM 645 C C . LEU A 1 84 ? 6.827 -0.986 -12.382 1.00 95.94 84 LEU A C 1
ATOM 647 O O . LEU A 1 84 ? 7.314 0.111 -12.666 1.00 95.94 84 LEU A O 1
ATOM 651 N N . SER A 1 85 ? 5.567 -1.113 -11.951 1.00 92.06 85 SER A N 1
ATOM 652 C CA . SER A 1 85 ? 4.661 0.030 -11.783 1.00 92.06 85 SER A CA 1
ATOM 653 C C . SER A 1 85 ? 5.137 0.996 -10.690 1.00 92.06 85 SER A C 1
ATOM 655 O O . SER A 1 85 ? 5.089 2.210 -10.887 1.00 92.06 85 SER A O 1
ATOM 657 N N . GLY A 1 86 ? 5.687 0.476 -9.585 1.00 90.69 86 GLY A N 1
ATOM 658 C CA . GLY A 1 86 ? 6.278 1.280 -8.516 1.00 90.69 86 GLY A CA 1
ATOM 659 C C . GLY A 1 86 ? 7.527 2.036 -8.973 1.00 90.69 86 GLY A C 1
ATOM 660 O O . GLY A 1 86 ? 7.667 3.223 -8.678 1.00 90.69 86 GLY A O 1
ATOM 661 N N . LEU A 1 87 ? 8.398 1.393 -9.760 1.00 93.94 87 LEU A N 1
ATOM 662 C CA . LEU A 1 87 ? 9.597 2.033 -10.310 1.00 93.94 87 LEU A CA 1
ATOM 663 C C . LEU A 1 87 ? 9.244 3.161 -11.300 1.00 93.94 87 LEU A C 1
ATOM 665 O O . LEU A 1 87 ? 9.843 4.237 -11.260 1.00 93.94 87 LEU A O 1
ATOM 669 N N . TYR A 1 88 ? 8.225 2.950 -12.139 1.00 92.50 88 TYR A N 1
ATOM 670 C CA . TYR A 1 88 ? 7.692 3.980 -13.036 1.00 92.50 88 TYR A CA 1
ATOM 671 C C . TYR A 1 88 ? 7.011 5.131 -12.272 1.00 92.50 88 TYR A C 1
ATOM 673 O O . TYR A 1 88 ? 7.235 6.303 -12.583 1.00 92.50 88 TYR A O 1
ATOM 681 N N . GLY A 1 89 ? 6.234 4.813 -11.231 1.00 88.62 89 GLY A N 1
ATOM 682 C CA . GLY A 1 89 ? 5.610 5.801 -10.350 1.00 88.62 89 GLY A CA 1
ATOM 683 C C . GLY A 1 89 ? 6.633 6.674 -9.618 1.00 88.62 89 GLY A C 1
ATOM 684 O O . GLY A 1 89 ? 6.457 7.889 -9.547 1.00 88.62 89 GLY A O 1
ATOM 685 N N . LEU A 1 90 ? 7.739 6.085 -9.151 1.00 89.56 90 LEU A N 1
ATOM 686 C CA . LEU A 1 90 ? 8.854 6.814 -8.538 1.00 89.56 90 LEU A CA 1
ATOM 687 C C . LEU A 1 90 ? 9.530 7.773 -9.532 1.00 89.56 90 LEU A C 1
ATOM 689 O O . LEU A 1 90 ? 9.812 8.919 -9.181 1.00 89.56 90 LEU A O 1
ATOM 693 N N . TYR A 1 91 ? 9.743 7.337 -10.777 1.00 91.19 91 TYR A N 1
ATOM 694 C CA . TYR A 1 91 ? 10.293 8.183 -11.840 1.00 91.19 91 TYR A CA 1
ATOM 695 C C . TYR A 1 91 ? 9.386 9.390 -12.146 1.00 91.19 91 TYR A C 1
ATOM 697 O O . TYR A 1 91 ? 9.853 10.532 -12.143 1.00 91.19 91 TYR A O 1
ATOM 705 N N . LEU A 1 92 ? 8.077 9.174 -12.324 1.00 89.19 92 LEU A N 1
ATOM 706 C CA . LEU A 1 92 ? 7.109 10.267 -12.504 1.00 89.19 92 LEU A CA 1
ATOM 707 C C . LEU A 1 92 ? 7.060 11.202 -11.285 1.00 89.19 92 LEU A C 1
ATOM 709 O O . LEU A 1 92 ? 7.065 12.424 -11.447 1.00 89.19 92 LEU A O 1
ATOM 713 N N . GLY A 1 93 ? 7.054 10.631 -10.077 1.00 85.75 93 GLY A N 1
ATOM 714 C CA . GLY A 1 93 ? 7.033 11.356 -8.807 1.00 85.75 93 GLY A CA 1
ATOM 715 C C . GLY A 1 93 ? 8.230 12.286 -8.603 1.00 85.75 93 GLY A C 1
ATOM 716 O O . GLY A 1 93 ? 8.073 13.359 -8.027 1.00 85.75 93 GLY A O 1
ATOM 717 N N . MET A 1 94 ? 9.409 11.897 -9.096 1.00 83.12 94 MET A N 1
ATOM 718 C CA . MET A 1 94 ? 10.650 12.658 -8.931 1.00 83.12 94 MET A CA 1
ATOM 719 C C . MET A 1 94 ? 10.842 13.765 -9.977 1.00 83.12 94 MET A C 1
ATOM 721 O O . MET A 1 94 ? 11.372 14.821 -9.638 1.00 83.12 94 MET A O 1
ATOM 725 N N . PHE A 1 95 ? 10.431 13.541 -11.232 1.00 83.56 95 PHE A N 1
ATOM 726 C CA . PHE A 1 95 ? 10.766 14.443 -12.346 1.00 83.56 95 PHE A CA 1
ATOM 727 C C . PHE A 1 95 ? 9.590 15.254 -12.913 1.00 83.56 95 PHE A C 1
ATOM 729 O O . PHE A 1 95 ? 9.830 16.292 -13.527 1.00 83.56 95 PHE A O 1
ATOM 736 N N . PHE A 1 96 ? 8.338 14.815 -12.727 1.00 82.56 96 PHE A N 1
ATOM 737 C CA . PHE A 1 96 ? 7.175 15.404 -13.416 1.00 82.56 96 PHE A CA 1
ATOM 738 C C . PHE A 1 96 ? 5.968 15.718 -12.516 1.00 82.56 96 PHE A C 1
ATOM 740 O O . PHE A 1 96 ? 5.068 16.445 -12.939 1.00 82.56 96 PHE A O 1
ATOM 747 N N . ALA A 1 97 ? 5.905 15.178 -11.297 1.00 83.44 97 ALA A N 1
ATOM 748 C CA . ALA A 1 97 ? 4.739 15.326 -10.428 1.00 83.44 97 ALA A CA 1
ATOM 749 C C . ALA A 1 97 ? 4.660 16.694 -9.728 1.00 83.44 97 ALA A C 1
ATOM 751 O O . ALA A 1 97 ? 5.660 17.273 -9.304 1.00 83.44 97 ALA A O 1
ATOM 752 N N . GLN A 1 98 ? 3.433 17.181 -9.520 1.00 86.75 98 GLN A N 1
ATOM 753 C CA . GLN A 1 98 ? 3.190 18.310 -8.624 1.00 86.75 98 GLN A CA 1
ATOM 754 C C . GLN A 1 98 ? 3.409 17.886 -7.158 1.00 86.75 98 GLN A C 1
ATOM 756 O O . GLN A 1 98 ? 3.074 16.754 -6.790 1.00 86.75 98 GLN A O 1
ATOM 761 N N . PRO A 1 99 ? 3.897 18.780 -6.274 1.00 85.50 99 PRO A N 1
ATOM 762 C CA . PRO A 1 99 ? 4.164 18.443 -4.870 1.00 85.50 99 PRO A CA 1
ATOM 763 C C . PRO A 1 99 ? 2.902 18.012 -4.103 1.00 85.50 99 PRO A C 1
ATOM 765 O O . PRO A 1 99 ? 2.983 17.226 -3.162 1.00 85.50 99 PRO A O 1
ATOM 768 N N . THR A 1 100 ? 1.723 18.466 -4.539 1.00 89.19 100 THR A N 1
ATOM 769 C CA . THR A 1 100 ? 0.411 18.011 -4.054 1.00 89.19 100 THR A CA 1
ATOM 770 C C . THR A 1 100 ? 0.180 16.520 -4.308 1.00 89.19 100 THR A C 1
ATOM 772 O O . THR A 1 100 ? -0.270 15.812 -3.409 1.00 89.19 100 THR A O 1
ATOM 775 N N . THR A 1 101 ? 0.532 16.020 -5.496 1.00 88.31 101 THR A N 1
ATOM 776 C CA . THR A 1 101 ? 0.441 14.598 -5.861 1.00 88.31 101 THR A CA 1
ATOM 777 C C . THR A 1 101 ? 1.410 13.751 -5.041 1.00 88.31 101 THR A C 1
ATOM 779 O O . THR A 1 101 ? 1.032 12.681 -4.569 1.00 88.31 101 THR A O 1
ATOM 782 N N . VAL A 1 102 ? 2.632 14.245 -4.810 1.00 87.25 102 VAL A N 1
ATOM 783 C CA . VAL A 1 102 ? 3.630 13.562 -3.969 1.00 87.25 102 VAL A CA 1
ATOM 784 C C . VAL A 1 102 ? 3.143 13.466 -2.519 1.00 87.25 102 VAL A C 1
ATOM 786 O O . VAL A 1 102 ? 3.158 12.383 -1.938 1.00 87.25 102 VAL A O 1
ATOM 789 N N . TYR A 1 103 ? 2.626 14.559 -1.946 1.00 91.00 103 TYR A N 1
ATOM 790 C CA . TYR A 1 103 ? 2.038 14.537 -0.602 1.00 91.00 103 TYR A CA 1
ATOM 791 C C . TYR A 1 103 ? 0.845 13.572 -0.504 1.00 91.00 103 TYR A C 1
ATOM 793 O O . TYR A 1 103 ? 0.756 12.793 0.445 1.00 91.00 103 TYR A O 1
ATOM 801 N N . PHE A 1 104 ? -0.043 13.574 -1.503 1.00 90.75 104 PHE A N 1
ATOM 802 C CA . PHE A 1 104 ? -1.183 12.657 -1.558 1.00 90.75 104 PHE A CA 1
ATOM 803 C C . PHE A 1 104 ? -0.748 11.184 -1.637 1.00 90.75 104 PHE A C 1
ATOM 805 O O . PHE A 1 104 ? -1.296 10.352 -0.916 1.00 90.75 104 PHE A O 1
ATOM 812 N N . MET A 1 105 ? 0.278 10.863 -2.433 1.00 90.25 105 MET A N 1
ATOM 813 C CA . MET A 1 105 ? 0.867 9.520 -2.494 1.00 90.25 105 MET A CA 1
ATOM 814 C C . MET A 1 105 ? 1.383 9.069 -1.119 1.00 90.25 105 MET A C 1
ATOM 816 O O . MET A 1 105 ? 1.040 7.975 -0.670 1.00 90.25 105 MET A O 1
ATOM 820 N N . PHE A 1 106 ? 2.153 9.914 -0.421 1.00 90.56 106 PHE A N 1
ATOM 821 C CA . PHE A 1 106 ? 2.622 9.613 0.938 1.00 90.56 106 PHE A CA 1
ATOM 822 C C . PHE A 1 106 ? 1.463 9.428 1.926 1.00 90.56 106 PHE A C 1
ATOM 824 O O . PHE A 1 106 ? 1.493 8.504 2.738 1.00 90.56 106 PHE A O 1
ATOM 831 N N . PHE A 1 107 ? 0.422 10.259 1.844 1.00 93.25 107 PHE A N 1
ATOM 832 C CA . PHE A 1 107 ? -0.761 10.139 2.695 1.00 93.25 107 PHE A CA 1
ATOM 833 C C . PHE A 1 107 ? -1.487 8.798 2.490 1.00 93.25 107 PHE A C 1
ATOM 835 O O . PHE A 1 107 ? -1.773 8.101 3.464 1.00 93.25 107 PHE A O 1
ATOM 842 N N . VAL A 1 108 ? -1.721 8.388 1.239 1.00 91.75 108 VAL A N 1
ATOM 843 C CA . VAL A 1 108 ? -2.351 7.093 0.920 1.00 91.75 108 VAL A CA 1
ATOM 844 C C . VAL A 1 108 ? -1.474 5.915 1.364 1.00 91.75 108 VAL A C 1
ATOM 846 O O . VAL A 1 108 ? -1.992 4.964 1.949 1.00 91.75 108 VAL A O 1
ATOM 849 N N . ALA A 1 109 ? -0.152 5.993 1.178 1.00 90.88 109 ALA A N 1
ATOM 850 C CA . ALA A 1 109 ? 0.784 4.959 1.631 1.00 90.88 109 ALA A CA 1
ATOM 851 C C . ALA A 1 109 ? 0.786 4.786 3.165 1.00 90.88 109 ALA A C 1
ATOM 853 O O . ALA A 1 109 ? 0.827 3.658 3.665 1.00 90.88 109 ALA A O 1
ATOM 854 N N . LEU A 1 110 ? 0.684 5.886 3.923 1.00 92.62 110 LEU A N 1
ATOM 855 C CA . LEU A 1 110 ? 0.539 5.850 5.382 1.00 92.62 110 LEU A CA 1
ATOM 856 C C . LEU A 1 110 ? -0.806 5.247 5.811 1.00 92.62 110 LEU A C 1
ATOM 858 O O . LEU A 1 110 ? -0.831 4.415 6.718 1.00 92.62 110 LEU A O 1
ATOM 862 N N . LEU A 1 111 ? -1.910 5.620 5.152 1.00 92.94 111 LEU A N 1
ATOM 863 C CA . LEU A 1 111 ? -3.238 5.044 5.404 1.00 92.94 111 LEU A CA 1
ATOM 864 C C . LEU A 1 111 ? -3.245 3.524 5.178 1.00 92.94 111 LEU A C 1
ATOM 866 O O . LEU A 1 111 ? -3.682 2.784 6.058 1.00 92.94 111 LEU A O 1
ATOM 870 N N . SER A 1 112 ? -2.703 3.068 4.047 1.00 91.56 112 SER A N 1
ATOM 871 C CA . SER A 1 112 ? -2.526 1.647 3.719 1.00 91.56 112 SER A CA 1
ATOM 872 C C . SER A 1 112 ? -1.703 0.911 4.788 1.00 91.56 112 SER A C 1
ATOM 874 O O . SER A 1 112 ? -2.169 -0.065 5.383 1.00 91.56 112 SER A O 1
ATOM 876 N N . SER A 1 113 ? -0.533 1.452 5.149 1.00 89.62 113 SER A N 1
ATOM 877 C CA . SER A 1 113 ? 0.353 0.871 6.172 1.00 89.62 113 SER A CA 1
ATOM 878 C C . SER A 1 113 ? -0.328 0.729 7.543 1.00 89.62 113 SER A C 1
ATOM 880 O O . SER A 1 113 ? -0.135 -0.271 8.240 1.00 89.62 113 SER A O 1
ATOM 882 N N . PHE A 1 114 ? -1.154 1.708 7.931 1.00 90.25 114 PHE A N 1
ATOM 883 C CA . PHE A 1 114 ? -1.969 1.643 9.149 1.00 90.25 114 PHE A CA 1
ATOM 884 C C . PHE A 1 114 ? -3.079 0.584 9.063 1.00 90.25 114 PHE A C 1
ATOM 886 O O . PHE A 1 114 ? -3.353 -0.079 10.066 1.00 90.25 114 PHE A O 1
ATOM 893 N N . GLY A 1 115 ? -3.691 0.395 7.889 1.00 89.75 115 GLY A N 1
ATOM 894 C CA . GLY A 1 115 ? -4.666 -0.670 7.633 1.00 89.75 115 GLY A CA 1
ATOM 895 C C . GLY A 1 115 ? -4.103 -2.055 7.955 1.00 89.75 115 GLY A C 1
ATOM 896 O O . GLY A 1 115 ? -4.710 -2.799 8.726 1.00 89.75 115 GLY A O 1
ATOM 897 N N . ILE A 1 116 ? -2.891 -2.350 7.481 1.00 87.62 116 ILE A N 1
ATOM 898 C CA . ILE A 1 116 ? -2.205 -3.624 7.749 1.00 87.62 116 ILE A CA 1
ATOM 899 C C . ILE A 1 116 ? -1.786 -3.733 9.229 1.00 87.62 116 ILE A C 1
ATOM 901 O O . ILE A 1 116 ? -2.104 -4.708 9.912 1.00 87.62 116 ILE A O 1
ATOM 905 N N . GLN A 1 117 ? -1.069 -2.733 9.761 1.00 90.81 117 GLN A N 1
ATOM 906 C CA . GLN A 1 117 ? -0.437 -2.843 11.086 1.00 90.81 117 GLN A CA 1
ATOM 907 C C . GLN A 1 117 ? -1.411 -2.731 12.262 1.00 90.81 117 GLN A C 1
ATOM 909 O O . GLN A 1 117 ? -1.171 -3.339 13.309 1.00 90.81 117 GLN A O 1
ATOM 914 N N . CYS A 1 118 ? -2.478 -1.940 12.133 1.00 87.31 118 CYS A N 1
ATOM 915 C CA . CYS A 1 118 ? -3.515 -1.838 13.158 1.00 87.31 118 CYS A CA 1
ATOM 916 C C . CYS A 1 118 ? -4.675 -2.797 12.874 1.00 87.31 118 CYS A C 1
ATOM 918 O O . CYS A 1 118 ? -5.137 -3.459 13.798 1.00 87.31 118 CYS A O 1
ATOM 920 N N . GLY A 1 119 ? -5.115 -2.909 11.619 1.00 87.69 119 GLY A N 1
ATOM 921 C CA . GLY A 1 119 ? -6.162 -3.841 11.204 1.00 87.69 119 GLY A CA 1
ATOM 922 C C . GLY A 1 119 ? -5.676 -5.285 11.200 1.00 87.69 119 GLY A C 1
ATOM 923 O O . GLY A 1 119 ? -5.818 -5.974 12.209 1.00 87.69 119 GLY A O 1
ATOM 924 N N . ALA A 1 120 ? -5.118 -5.736 10.078 1.00 85.62 120 ALA A N 1
ATOM 925 C CA . ALA A 1 120 ? -4.786 -7.143 9.832 1.00 85.62 120 ALA A CA 1
ATOM 926 C C . ALA A 1 120 ? -4.006 -7.767 10.999 1.00 85.62 120 ALA A C 1
ATOM 928 O O . ALA A 1 120 ? -4.532 -8.602 11.736 1.00 85.62 120 ALA A O 1
ATOM 929 N N . HIS A 1 121 ? -2.836 -7.209 11.299 1.00 86.56 121 HIS A N 1
ATOM 930 C CA . HIS A 1 121 ? -1.939 -7.712 12.332 1.00 86.56 121 HIS A CA 1
ATOM 931 C C . HIS A 1 121 ? -2.542 -7.688 13.752 1.00 86.56 121 HIS A C 1
ATOM 933 O O . HIS A 1 121 ? -2.594 -8.715 14.434 1.00 86.56 121 HIS A O 1
ATOM 939 N N . ARG A 1 122 ? -2.993 -6.523 14.242 1.00 86.81 122 ARG A N 1
ATOM 940 C CA . ARG A 1 122 ? -3.373 -6.360 15.663 1.00 86.81 122 ARG A CA 1
ATOM 941 C C . ARG A 1 122 ? -4.848 -6.635 15.952 1.00 86.81 122 ARG A C 1
ATOM 943 O O . ARG A 1 122 ? -5.156 -7.189 17.008 1.00 86.81 122 ARG A O 1
ATOM 950 N N . LEU A 1 123 ? -5.762 -6.237 15.070 1.00 85.69 123 LEU A N 1
ATOM 951 C CA . LEU A 1 123 ? -7.202 -6.396 15.284 1.00 85.69 123 LEU A CA 1
ATOM 952 C C . LEU A 1 123 ? -7.696 -7.783 14.858 1.00 85.69 123 LEU A C 1
ATOM 954 O O . LEU A 1 123 ? -8.454 -8.393 15.615 1.00 85.69 123 LEU A O 1
ATOM 958 N N . TRP A 1 124 ? -7.288 -8.275 13.685 1.00 83.81 124 TRP A N 1
ATOM 959 C CA . TRP A 1 124 ? -7.821 -9.524 13.129 1.00 83.81 124 TRP A CA 1
ATOM 960 C C . TRP A 1 124 ? -7.012 -10.758 13.554 1.00 83.81 124 TRP A C 1
ATOM 962 O O . TRP A 1 124 ? -7.602 -11.633 14.199 1.00 83.81 124 TRP A O 1
ATOM 972 N N . CYS A 1 125 ? -5.690 -10.794 13.346 1.00 84.25 125 CYS A N 1
ATOM 973 C CA . CYS A 1 125 ? -4.857 -11.936 13.754 1.00 84.25 125 CYS A CA 1
ATOM 974 C C . CYS A 1 125 ? -4.671 -12.008 15.279 1.00 84.25 125 CYS A C 1
ATOM 976 O O . CYS A 1 125 ? -5.029 -13.003 15.910 1.00 84.25 125 CYS A O 1
ATOM 978 N N . HIS A 1 126 ? -4.142 -10.949 15.906 1.00 86.94 126 HIS A N 1
ATOM 979 C CA . HIS A 1 126 ? -3.806 -10.978 17.340 1.00 86.94 126 HIS A CA 1
ATOM 980 C C . HIS A 1 126 ? -4.936 -10.559 18.290 1.00 86.94 126 HIS A C 1
ATOM 982 O O . HIS A 1 126 ? -4.773 -10.693 19.504 1.00 86.94 126 HIS A O 1
ATOM 988 N N . ARG A 1 127 ? -6.062 -10.039 17.775 1.00 84.94 127 ARG A N 1
ATOM 989 C CA . ARG A 1 127 ? -7.235 -9.576 18.553 1.00 84.94 127 ARG A CA 1
ATOM 990 C C . ARG A 1 127 ? -6.881 -8.753 19.803 1.00 84.94 127 ARG A C 1
ATOM 992 O O . ARG A 1 127 ? -7.551 -8.853 20.833 1.00 84.94 127 ARG A O 1
ATOM 999 N N . THR A 1 128 ? -5.832 -7.932 19.730 1.00 83.12 128 THR A N 1
ATOM 1000 C CA . THR A 1 128 ? -5.215 -7.303 20.913 1.00 83.12 128 THR A CA 1
ATOM 1001 C C . THR A 1 128 ? -6.099 -6.221 21.543 1.00 83.12 128 THR A C 1
ATOM 1003 O O . THR A 1 128 ? -5.871 -5.816 22.680 1.00 83.12 128 THR A O 1
ATOM 1006 N N . TYR A 1 129 ? -7.114 -5.741 20.819 1.00 82.50 129 TYR A N 1
ATOM 1007 C CA . TYR A 1 129 ? -8.070 -4.744 21.291 1.00 82.50 129 TYR A CA 1
ATOM 1008 C C . TYR A 1 129 ? -9.464 -4.949 20.679 1.00 82.50 129 TYR A C 1
ATOM 1010 O O . TYR A 1 129 ? -9.612 -5.403 19.546 1.00 82.50 129 TYR A O 1
ATOM 1018 N N . LYS A 1 130 ? -10.513 -4.577 21.424 1.00 79.56 130 LYS A N 1
ATOM 1019 C CA . LYS A 1 130 ? -11.907 -4.613 20.950 1.00 79.56 130 LYS A CA 1
ATOM 1020 C C . LYS A 1 130 ? -12.285 -3.277 20.307 1.00 79.56 130 LYS A C 1
ATOM 1022 O O . LYS A 1 130 ? -12.668 -2.335 20.997 1.00 79.56 130 LYS A O 1
ATOM 1027 N N . ALA A 1 131 ? -12.174 -3.196 18.984 1.00 81.94 131 ALA A N 1
ATOM 1028 C CA . ALA A 1 131 ? -12.650 -2.050 18.213 1.00 81.94 131 ALA A CA 1
ATOM 1029 C C . ALA A 1 131 ? -14.191 -1.980 18.175 1.00 81.94 131 ALA A C 1
ATOM 1031 O O . ALA A 1 131 ? -14.869 -3.003 18.117 1.00 81.94 131 ALA A O 1
ATOM 1032 N N . LYS A 1 132 ? -14.750 -0.762 18.168 1.00 83.38 132 LYS A N 1
ATOM 1033 C CA . LYS A 1 132 ? -16.177 -0.524 17.875 1.00 83.38 132 LYS A CA 1
ATOM 1034 C C . LYS A 1 132 ? -16.409 -0.594 16.358 1.00 83.38 132 LYS A C 1
ATOM 1036 O O . LYS A 1 132 ? -15.523 -0.195 15.606 1.00 83.38 132 LYS A O 1
ATOM 1041 N N . LEU A 1 133 ? -17.609 -0.989 15.922 1.00 87.19 133 LEU A N 1
ATOM 1042 C CA . LEU A 1 133 ? -17.996 -1.119 14.502 1.00 87.19 133 LEU A CA 1
ATOM 1043 C C . LEU A 1 133 ? -17.461 -0.021 13.548 1.00 87.19 133 LEU A C 1
ATOM 1045 O O . LEU A 1 133 ? -16.837 -0.392 12.555 1.00 87.19 133 LEU A O 1
ATOM 1049 N N . PRO A 1 134 ? -17.607 1.300 13.810 1.00 87.25 134 PRO A N 1
ATOM 1050 C CA . PRO A 1 134 ? -17.099 2.325 12.887 1.00 87.25 134 PRO A CA 1
ATOM 1051 C C . PRO A 1 134 ? -15.573 2.285 12.707 1.00 87.25 134 PRO A C 1
ATOM 1053 O O . PRO A 1 134 ? -15.078 2.538 11.613 1.00 87.25 134 PRO A O 1
ATOM 1056 N N . LEU A 1 135 ? -14.823 1.920 13.753 1.00 86.25 135 LEU A N 1
ATOM 1057 C CA . LEU A 1 135 ? -13.369 1.777 13.678 1.00 86.25 135 LEU A CA 1
ATOM 1058 C C . LEU A 1 135 ? -12.975 0.530 12.872 1.00 86.25 135 LEU A C 1
ATOM 1060 O O . LEU A 1 135 ? -12.011 0.576 12.120 1.00 86.25 135 LEU A O 1
ATOM 1064 N N . GLN A 1 136 ? -13.733 -0.565 12.987 1.00 87.19 136 GLN A N 1
ATOM 1065 C CA . GLN A 1 136 ? -13.483 -1.784 12.207 1.00 87.19 136 GLN A CA 1
ATOM 1066 C C . GLN A 1 136 ? -13.684 -1.545 10.705 1.00 87.19 136 GLN A C 1
ATOM 1068 O O . GLN A 1 136 ? -12.857 -1.975 9.908 1.00 87.19 136 GLN A O 1
ATOM 1073 N N . ILE A 1 137 ? -14.740 -0.816 10.330 1.00 88.25 137 ILE A N 1
ATOM 1074 C CA . ILE A 1 137 ? -15.032 -0.467 8.930 1.00 88.25 137 ILE A CA 1
ATOM 1075 C C . ILE A 1 137 ? -13.948 0.463 8.365 1.00 88.25 137 ILE A C 1
ATOM 1077 O O . ILE A 1 137 ? -13.479 0.240 7.251 1.00 88.25 137 ILE A O 1
ATOM 1081 N N . LEU A 1 138 ? -13.501 1.459 9.140 1.00 90.19 138 LEU A N 1
ATOM 1082 C CA . LEU A 1 138 ? -12.411 2.352 8.735 1.00 90.19 138 LEU A CA 1
ATOM 1083 C C . LEU A 1 138 ? -11.107 1.579 8.482 1.00 90.19 138 LEU A C 1
ATOM 1085 O O . LEU A 1 138 ? -10.489 1.753 7.436 1.00 90.19 138 LEU A O 1
ATOM 1089 N N . LEU A 1 139 ? -10.712 0.697 9.407 1.00 86.69 139 LEU A N 1
ATOM 1090 C CA . LEU A 1 139 ? -9.503 -0.119 9.253 1.00 86.69 139 LEU A CA 1
ATOM 1091 C C . LEU A 1 139 ? -9.622 -1.106 8.080 1.00 86.69 139 LEU A C 1
ATOM 1093 O O . LEU A 1 139 ? -8.630 -1.342 7.399 1.00 86.69 139 LEU A O 1
ATOM 1097 N N . ALA A 1 140 ? -10.818 -1.635 7.801 1.00 87.62 140 ALA A N 1
ATOM 1098 C CA . ALA A 1 140 ? -11.041 -2.524 6.660 1.00 87.62 140 ALA A CA 1
ATOM 1099 C C . ALA A 1 140 ? -10.909 -1.766 5.331 1.00 87.62 140 ALA A C 1
ATOM 1101 O O . ALA A 1 140 ? -10.258 -2.248 4.408 1.00 87.62 140 ALA A O 1
ATOM 1102 N N . PHE A 1 141 ? -11.442 -0.543 5.254 1.00 88.12 141 PHE A N 1
ATOM 1103 C CA . PHE A 1 141 ? -11.243 0.33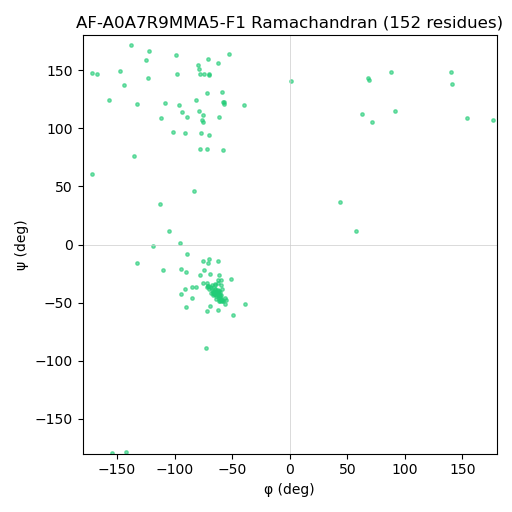3 4.099 1.00 88.12 141 PHE A CA 1
ATOM 1104 C C . PHE A 1 141 ? -9.762 0.695 3.899 1.00 88.12 141 PHE A C 1
ATOM 1106 O O . PHE A 1 141 ? -9.265 0.657 2.777 1.00 88.12 141 PHE A O 1
ATOM 1113 N N . MET A 1 142 ? -9.035 0.983 4.983 1.00 88.25 142 MET A N 1
ATOM 1114 C CA . MET A 1 142 ? -7.590 1.241 4.935 1.00 88.25 142 MET A CA 1
ATOM 1115 C C . MET A 1 142 ? -6.787 0.006 4.491 1.00 88.25 142 MET A C 1
ATOM 1117 O O . MET A 1 142 ? -5.813 0.166 3.764 1.00 88.25 142 MET A O 1
ATOM 1121 N N . HIS A 1 143 ? -7.204 -1.212 4.860 1.00 87.31 143 HIS A N 1
ATOM 1122 C CA . HIS A 1 143 ? -6.587 -2.461 4.383 1.00 87.31 143 HIS A CA 1
ATOM 1123 C C . HIS A 1 143 ? -6.831 -2.707 2.888 1.00 87.31 143 HIS A C 1
ATOM 1125 O O . HIS A 1 143 ? -5.918 -3.121 2.188 1.00 87.31 143 HIS A O 1
ATOM 1131 N N . ILE A 1 144 ? -8.011 -2.372 2.352 1.00 87.62 144 ILE A N 1
ATOM 1132 C CA . ILE A 1 144 ? -8.286 -2.489 0.904 1.00 87.62 144 ILE A CA 1
ATOM 1133 C C . ILE A 1 144 ? -7.318 -1.623 0.070 1.00 87.62 144 ILE A C 1
ATOM 1135 O O . ILE A 1 144 ? -6.947 -2.009 -1.037 1.00 87.62 144 ILE A O 1
ATOM 1139 N N . LEU A 1 145 ? -6.844 -0.491 0.608 1.00 84.50 145 LEU A N 1
ATOM 1140 C CA . LEU A 1 145 ? -5.823 0.351 -0.038 1.00 84.50 145 LEU A CA 1
ATOM 1141 C C . LEU A 1 145 ? -4.419 -0.282 -0.070 1.00 84.50 145 LEU A C 1
ATOM 1143 O O . LEU A 1 145 ? -3.547 0.240 -0.764 1.00 84.50 145 LEU A O 1
ATOM 1147 N N . ALA A 1 146 ? -4.176 -1.366 0.672 1.00 83.19 146 ALA A N 1
ATOM 1148 C CA . ALA A 1 146 ? -2.908 -2.090 0.637 1.00 83.19 146 ALA A CA 1
ATOM 1149 C C . ALA A 1 146 ? -2.764 -3.003 -0.581 1.00 83.19 146 ALA A C 1
ATOM 1151 O O . ALA A 1 146 ? -1.639 -3.258 -0.994 1.00 83.19 146 ALA A O 1
ATOM 1152 N N . LEU A 1 147 ? -3.878 -3.475 -1.157 1.00 80.88 147 LEU A N 1
ATOM 1153 C CA . LEU A 1 147 ? -3.907 -4.488 -2.225 1.00 80.88 147 LEU A CA 1
ATOM 1154 C C . LEU A 1 147 ? -3.231 -5.829 -1.859 1.00 80.88 147 LEU A C 1
ATOM 1156 O O . LEU A 1 147 ? -3.053 -6.684 -2.723 1.00 80.88 147 LEU A O 1
ATOM 1160 N N . GLU A 1 148 ? -2.916 -6.026 -0.578 1.00 78.38 148 GLU A N 1
ATOM 1161 C CA . GLU A 1 148 ? -2.645 -7.332 0.020 1.00 78.38 148 GLU A CA 1
ATOM 1162 C C . GLU A 1 148 ? -3.955 -8.134 0.129 1.00 78.38 148 GLU A C 1
ATOM 1164 O O . GLU A 1 148 ? -5.046 -7.553 0.096 1.00 78.38 148 GLU A O 1
ATOM 1169 N N . ASN A 1 149 ? -3.848 -9.462 0.257 1.00 79.62 149 ASN A N 1
ATOM 1170 C CA . ASN A 1 149 ? -4.991 -10.387 0.266 1.00 79.62 149 ASN A CA 1
ATOM 1171 C C . ASN A 1 149 ? -6.082 -10.024 1.295 1.00 79.62 149 ASN A C 1
ATOM 1173 O O . ASN A 1 149 ? -5.888 -9.226 2.223 1.00 79.62 149 ASN A O 1
ATOM 1177 N N . ASP A 1 150 ? -7.264 -10.617 1.115 1.00 80.50 150 ASP A N 1
ATOM 1178 C CA . ASP A 1 150 ? -8.418 -10.306 1.947 1.00 80.50 150 ASP A CA 1
ATOM 1179 C C . ASP A 1 150 ? -8.196 -10.650 3.431 1.00 80.50 150 ASP A C 1
ATOM 1181 O O . ASP A 1 150 ? -7.390 -11.497 3.807 1.00 80.50 150 ASP A O 1
ATOM 1185 N N . ILE A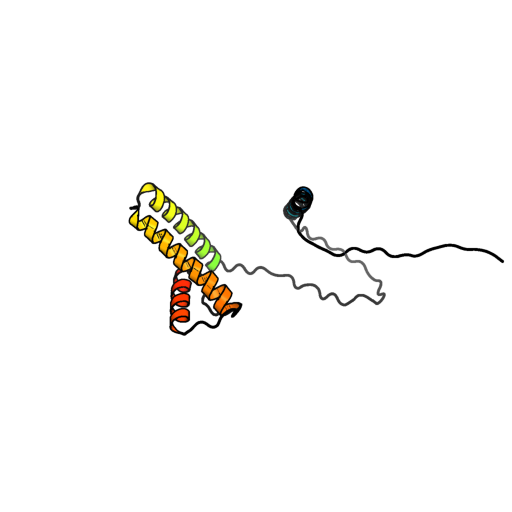 1 151 ? -8.952 -9.961 4.285 1.00 78.12 151 ILE A N 1
ATOM 1186 C CA . ILE A 1 151 ? -8.796 -9.961 5.747 1.00 78.12 151 ILE A CA 1
ATOM 1187 C C . ILE A 1 151 ? -9.022 -11.354 6.380 1.00 78.12 151 ILE A C 1
ATOM 1189 O O . ILE A 1 151 ? -8.700 -11.541 7.553 1.00 78.12 151 ILE A O 1
ATOM 1193 N N . TYR A 1 152 ? -9.594 -12.322 5.654 1.00 73.06 152 TYR A N 1
ATOM 1194 C CA . TYR A 1 152 ? -9.791 -13.688 6.147 1.00 73.06 152 TYR A CA 1
ATOM 1195 C C . TYR A 1 152 ? -8.655 -14.648 5.759 1.00 73.06 152 TYR A C 1
ATOM 1197 O O . TYR A 1 152 ? -8.507 -15.674 6.424 1.00 73.06 152 TYR A O 1
ATOM 1205 N N . GLU A 1 153 ? -7.876 -14.338 4.716 1.00 74.75 153 GLU A N 1
ATOM 1206 C CA . GLU A 1 153 ? -6.671 -15.092 4.325 1.00 74.75 153 GLU A CA 1
ATOM 1207 C C . GLU A 1 153 ? -5.391 -14.558 5.007 1.00 74.75 153 GLU A C 1
ATOM 1209 O O . GLU A 1 153 ? -4.433 -15.314 5.166 1.00 74.75 153 GLU A O 1
ATOM 1214 N N . TRP A 1 154 ? -5.392 -13.283 5.424 1.00 74.75 154 TRP A N 1
ATOM 1215 C CA . TRP A 1 154 ? -4.262 -12.568 6.044 1.00 74.75 154 TRP A CA 1
ATOM 1216 C C . TRP A 1 154 ? -3.996 -12.959 7.516 1.00 74.75 154 TRP A C 1
ATOM 1218 O O . TRP A 1 154 ? -2.830 -13.291 7.825 1.00 74.75 154 TRP A O 1
#

Solvent-accessible surface area (backbone atoms only — not comparable to full-atom values): 10210 Å² total; per-residue (Å²): 139,87,88,79,92,88,85,86,84,90,82,90,89,81,89,79,85,89,73,101,76,59,64,69,59,59,52,51,54,52,54,56,56,60,60,65,73,77,73,81,78,84,87,80,87,78,88,86,89,82,87,87,83,92,77,92,82,73,78,86,74,72,77,75,76,84,82,78,83,80,79,62,60,71,58,56,54,51,51,52,51,50,55,54,50,52,56,52,50,50,52,42,55,73,77,72,52,54,71,68,56,51,53,50,51,53,52,52,52,51,44,15,52,47,7,41,60,51,26,48,52,32,42,64,73,60,52,75,56,88,73,55,71,75,58,50,53,51,29,50,56,24,28,63,68,55,74,60,76,57,85,88,81,104

pLDDT: mean 71.45, std 19.28, range [33.31, 95.94]

Organism: NCBI:txid334625

Secondary structure (DSSP, 8-state):
-------------------TT-HHHHHHHHHHHHHHTT-----------------S------PPP-------HHHHHHHHHHHHHHHHHHHHHHHT--HHHHHHHHHHHHHHHHIIIIIIIIIIIS--S---HHHHHHHHHHHHTT-PPPTTT-

Sequence (154 aa):
MSIGFLGRPTGLFAGGVGDARDSSYTLQIYIIAMTQSSATETHTSNNNNEIGFKNGTEIDAKPKPEYKLELVWRNVILMIIVHLSGLYGLYLGMFFAQPTTVYFMFFVALLSSFGIQCGAHRLWCHRTYKAKLPLQILLAFMHILALENDIYEW